Protein AF-A0A970UAF4-F1 (afdb_monomer_lite)

Secondary structure (DSSP, 8-state):
--EEEEEPHHHHHHHHTT-HHHHHHHT-TTEEEEEEHHHHHHHHHT--SHHHHHHHHHHHTTSEEE-----

pLDDT: mean 92.34, std 8.44, range [52.84, 98.06]

Foldseek 3Di:
DQAEDEDALVLVVCVVVVNPVSVVVVVDPSHQYEYEPVSLVVCCVPDPDPVSNVVSVVVCVVHHYDYDDDD

Sequence (71 aa):
MENAILLDSNILIAAFRRNEDAVSFLSKKNFNFVISDITTMELFAGCKTVEKRKEMENILKFYAQAPFTQN

Radius of gyration: 12.54 Å; chains: 1; bounding box: 26×36×29 Å

Structure (mmCIF, N/CA/C/O backbone):
data_AF-A0A970UAF4-F1
#
_entry.id   AF-A0A970UAF4-F1
#
loop_
_atom_site.group_PDB
_atom_site.id
_atom_site.type_symbol
_atom_site.label_atom_id
_atom_site.label_alt_id
_atom_site.label_comp_id
_atom_site.label_asym_id
_atom_site.label_entity_id
_atom_site.label_seq_id
_atom_site.pdbx_PDB_ins_code
_atom_site.Cartn_x
_atom_site.Cartn_y
_atom_site.Cartn_z
_atom_site.occupancy
_atom_site.B_iso_or_equiv
_atom_site.auth_seq_id
_atom_site.auth_comp_id
_atom_site.auth_asym_id
_atom_site.auth_atom_id
_atom_site.pdbx_PDB_model_num
ATOM 1 N N . MET A 1 1 ? -7.737 -19.170 1.387 1.00 53.00 1 MET A N 1
ATOM 2 C CA . MET A 1 1 ? -6.867 -18.404 0.474 1.00 53.00 1 MET A CA 1
ATOM 3 C C . MET A 1 1 ? -6.876 -16.974 0.960 1.00 53.00 1 MET A C 1
ATOM 5 O O . MET A 1 1 ? -7.958 -16.419 1.095 1.00 53.00 1 MET A O 1
ATOM 9 N N . GLU A 1 2 ? -5.721 -16.421 1.315 1.00 62.97 2 GLU A N 1
ATOM 10 C CA . GLU A 1 2 ? -5.618 -14.979 1.550 1.00 62.97 2 GLU A CA 1
ATOM 11 C C . GLU A 1 2 ? -5.795 -14.267 0.209 1.00 62.97 2 GLU A C 1
ATOM 13 O O . GLU A 1 2 ? -5.145 -14.623 -0.775 1.00 62.97 2 GLU A O 1
ATOM 18 N N . ASN A 1 3 ? -6.709 -13.300 0.152 1.00 81.19 3 ASN A N 1
ATOM 19 C CA . ASN A 1 3 ? -6.915 -12.511 -1.054 1.00 81.19 3 ASN A CA 1
ATOM 20 C C . ASN A 1 3 ? -5.835 -11.429 -1.099 1.00 81.19 3 ASN A C 1
ATOM 22 O O . ASN A 1 3 ? -5.850 -10.503 -0.282 1.00 81.19 3 ASN A O 1
ATOM 26 N N . ALA A 1 4 ? -4.896 -11.567 -2.035 1.00 90.75 4 ALA A N 1
ATOM 27 C CA . ALA A 1 4 ? -3.928 -10.522 -2.325 1.00 90.75 4 ALA A CA 1
ATOM 28 C C . ALA A 1 4 ? -4.643 -9.349 -3.007 1.00 90.75 4 ALA A C 1
ATOM 30 O O . ALA A 1 4 ? -5.331 -9.538 -4.012 1.00 90.75 4 ALA A O 1
ATOM 31 N N . ILE A 1 5 ? -4.490 -8.147 -2.456 1.00 94.88 5 ILE A N 1
ATOM 32 C CA . ILE A 1 5 ? -5.048 -6.919 -3.024 1.00 94.88 5 ILE A CA 1
ATOM 33 C C . ILE A 1 5 ? -3.895 -5.996 -3.376 1.00 94.88 5 ILE A C 1
ATOM 35 O O . ILE A 1 5 ? -3.152 -5.566 -2.494 1.00 94.88 5 ILE A O 1
ATOM 39 N N . LEU A 1 6 ? -3.776 -5.672 -4.663 1.00 95.81 6 LEU A N 1
ATOM 40 C CA . LEU A 1 6 ? -2.875 -4.626 -5.118 1.00 95.81 6 LEU A CA 1
ATOM 41 C C . LEU A 1 6 ? -3.472 -3.261 -4.762 1.00 95.81 6 LEU A C 1
ATOM 43 O O . LEU A 1 6 ? -4.595 -2.949 -5.159 1.00 95.81 6 LEU A O 1
ATOM 47 N N . LEU A 1 7 ? -2.731 -2.467 -3.998 1.00 96.19 7 LEU A N 1
ATOM 48 C CA . LEU A 1 7 ? -3.134 -1.126 -3.604 1.00 96.19 7 LEU A CA 1
ATOM 49 C C . LEU A 1 7 ? -2.722 -0.101 -4.657 1.00 96.19 7 LEU A C 1
ATOM 51 O O . LEU A 1 7 ? -1.568 -0.040 -5.077 1.00 96.19 7 LEU A O 1
ATOM 55 N N . ASP A 1 8 ? -3.675 0.750 -5.010 1.00 96.31 8 ASP A N 1
ATOM 56 C CA . ASP A 1 8 ? -3.431 1.981 -5.751 1.00 96.31 8 ASP A CA 1
ATOM 57 C C . ASP A 1 8 ? -2.887 3.071 -4.800 1.00 96.31 8 ASP A C 1
ATOM 59 O O . ASP A 1 8 ? -3.150 3.066 -3.588 1.00 96.31 8 ASP A O 1
ATOM 63 N N . SER A 1 9 ? -2.112 4.017 -5.332 1.00 96.69 9 SER A N 1
ATOM 64 C CA . SER A 1 9 ? -1.519 5.106 -4.552 1.00 96.69 9 SER A CA 1
ATOM 65 C C . SER A 1 9 ? -2.583 6.007 -3.928 1.00 96.69 9 SER A C 1
ATOM 67 O O . SER A 1 9 ? -2.375 6.522 -2.828 1.00 96.69 9 SER A O 1
ATOM 69 N N . ASN A 1 10 ? -3.753 6.157 -4.558 1.00 96.94 10 ASN A N 1
ATOM 70 C CA . ASN A 1 10 ? -4.848 6.981 -4.038 1.00 96.94 10 ASN A CA 1
ATOM 71 C C . ASN A 1 10 ? -5.365 6.518 -2.660 1.00 96.94 10 ASN A C 1
ATOM 73 O O . ASN A 1 10 ? -5.602 7.366 -1.797 1.00 96.94 10 ASN A O 1
ATOM 77 N N . ILE A 1 11 ? -5.477 5.208 -2.413 1.00 97.00 11 ILE A N 1
ATOM 78 C CA . ILE A 1 11 ? -5.928 4.634 -1.137 1.00 97.00 11 ILE A CA 1
ATOM 79 C C . ILE A 1 11 ? -4.903 4.935 -0.048 1.00 97.00 11 ILE A C 1
ATOM 81 O O . ILE A 1 11 ? -5.263 5.377 1.043 1.00 97.00 11 ILE A O 1
ATOM 85 N N . LEU A 1 12 ? -3.619 4.759 -0.359 1.00 95.62 12 LEU A N 1
ATOM 86 C CA . LEU A 1 12 ? -2.526 5.051 0.567 1.00 95.62 12 LEU A CA 1
ATOM 87 C C . LEU A 1 12 ? -2.463 6.551 0.887 1.00 95.62 12 LEU A C 1
ATOM 89 O O . LEU A 1 12 ? -2.413 6.934 2.054 1.00 95.62 12 LEU A O 1
ATOM 93 N N . ILE A 1 13 ? -2.566 7.417 -0.126 1.00 95.12 13 ILE A N 1
ATOM 94 C CA . ILE A 1 13 ? -2.616 8.876 0.047 1.00 95.12 13 ILE A CA 1
ATOM 95 C C . ILE A 1 13 ? -3.817 9.288 0.906 1.00 95.12 13 ILE A C 1
ATOM 97 O O . ILE A 1 13 ? -3.671 10.136 1.790 1.00 95.12 13 ILE A O 1
ATOM 101 N N . ALA A 1 14 ? -4.995 8.706 0.671 1.00 97.06 14 ALA A N 1
ATOM 102 C CA . ALA A 1 14 ? -6.188 8.969 1.468 1.00 97.06 14 ALA A CA 1
ATOM 103 C C . ALA A 1 14 ? -5.977 8.561 2.935 1.00 97.06 14 ALA A C 1
ATOM 105 O O . ALA A 1 14 ? -6.250 9.356 3.837 1.00 97.06 14 ALA A O 1
ATOM 106 N N . ALA A 1 15 ? -5.406 7.380 3.181 1.00 95.06 15 ALA A N 1
ATOM 107 C CA . ALA A 1 15 ? -5.087 6.913 4.527 1.00 95.06 15 ALA A CA 1
ATOM 108 C C . ALA A 1 15 ? -4.064 7.819 5.236 1.00 95.06 15 ALA A C 1
ATOM 110 O O . ALA A 1 15 ? -4.273 8.191 6.391 1.00 95.06 15 ALA A O 1
ATOM 111 N N . PHE A 1 16 ? -3.010 8.277 4.547 1.00 90.81 16 PHE A N 1
ATOM 112 C CA . PHE A 1 16 ? -2.044 9.238 5.107 1.00 90.81 16 PHE A CA 1
ATOM 113 C C . PHE A 1 16 ? -2.670 10.593 5.446 1.00 90.81 16 PHE A C 1
ATOM 115 O O . PHE A 1 16 ? -2.228 11.276 6.370 1.00 90.81 16 PHE A O 1
ATOM 122 N N . ARG A 1 17 ? -3.735 10.975 4.736 1.00 92.25 17 ARG A N 1
ATOM 123 C CA . ARG A 1 17 ? -4.559 12.156 5.038 1.00 92.25 17 ARG A CA 1
ATOM 124 C C . ARG A 1 17 ? -5.629 11.889 6.100 1.00 92.25 17 ARG A C 1
ATOM 126 O O . ARG A 1 17 ? -6.460 12.761 6.332 1.00 92.25 17 ARG A O 1
ATOM 133 N N . ARG A 1 18 ? -5.584 10.728 6.763 1.00 95.19 18 ARG A N 1
ATOM 134 C CA . ARG A 1 18 ? -6.523 10.294 7.808 1.00 95.19 18 ARG A CA 1
ATOM 135 C C . ARG A 1 18 ? -7.969 10.181 7.319 1.00 95.19 18 ARG A C 1
ATOM 137 O O . ARG A 1 18 ? -8.894 10.404 8.090 1.00 95.19 18 ARG A O 1
ATOM 144 N N . ASN A 1 19 ? -8.172 9.835 6.048 1.00 98.06 19 ASN A N 1
ATOM 145 C CA . ASN A 1 19 ? -9.498 9.459 5.570 1.00 98.06 19 ASN A CA 1
ATOM 146 C C . ASN A 1 19 ? -9.931 8.146 6.249 1.00 98.06 19 ASN A C 1
ATOM 148 O O . ASN A 1 19 ? -9.245 7.129 6.128 1.00 98.06 19 ASN A O 1
ATOM 152 N N . GLU A 1 20 ? -11.052 8.184 6.968 1.00 97.81 20 GLU A N 1
ATOM 153 C CA . GLU A 1 20 ? -11.510 7.078 7.817 1.00 97.81 20 GLU A CA 1
ATOM 154 C C . GLU A 1 20 ? -11.849 5.816 7.018 1.00 97.81 20 GLU A C 1
ATOM 156 O O . GLU A 1 20 ? -11.499 4.718 7.447 1.00 97.81 20 GLU A O 1
ATOM 161 N N . ASP A 1 21 ? -12.437 5.959 5.829 1.00 97.69 21 ASP A N 1
ATOM 162 C CA . ASP A 1 21 ? -12.792 4.823 4.974 1.00 97.69 21 ASP A CA 1
ATOM 163 C C . ASP A 1 21 ? -11.548 4.084 4.474 1.00 97.69 21 ASP A C 1
ATOM 165 O O . ASP A 1 21 ? -11.490 2.853 4.509 1.00 97.69 21 ASP A O 1
ATOM 169 N N . ALA A 1 22 ? -10.518 4.827 4.062 1.00 97.00 22 ALA A N 1
ATOM 170 C CA . ALA A 1 22 ? -9.248 4.256 3.625 1.00 97.00 22 ALA A CA 1
ATOM 171 C C . ALA A 1 22 ? -8.511 3.559 4.780 1.00 97.00 22 ALA A C 1
ATOM 173 O O . ALA A 1 22 ? -8.013 2.445 4.617 1.00 97.00 22 ALA A O 1
ATOM 174 N N . VAL A 1 23 ? -8.482 4.172 5.969 1.00 96.44 23 VAL A N 1
ATOM 175 C CA . VAL A 1 23 ? -7.888 3.558 7.170 1.00 96.44 23 VAL A CA 1
ATOM 176 C C . VAL A 1 23 ? -8.656 2.295 7.572 1.00 96.44 23 VAL A C 1
ATOM 178 O O . VAL A 1 23 ? -8.049 1.255 7.828 1.00 96.44 23 VAL A O 1
ATOM 181 N N . SER A 1 24 ? -9.988 2.359 7.575 1.00 96.81 24 SER A N 1
ATOM 182 C CA . SER A 1 24 ? -10.868 1.223 7.853 1.00 96.81 24 SER A CA 1
ATOM 183 C C . SER A 1 24 ? -10.631 0.085 6.861 1.00 96.81 24 SER A C 1
ATOM 185 O O . SER A 1 24 ? -10.453 -1.066 7.267 1.00 96.81 24 SER A O 1
ATOM 187 N N . PHE A 1 25 ? -10.521 0.394 5.568 1.00 95.38 25 PHE A N 1
ATOM 188 C CA . PHE A 1 25 ? -10.189 -0.584 4.538 1.00 95.38 25 PHE A CA 1
ATOM 189 C C . PHE A 1 25 ? -8.840 -1.265 4.796 1.00 95.38 25 PHE A C 1
ATOM 191 O O . PHE A 1 25 ? -8.787 -2.494 4.818 1.00 95.38 25 PHE A O 1
ATOM 198 N N . LEU A 1 26 ? -7.783 -0.495 5.070 1.00 94.25 26 LEU A N 1
ATOM 199 C CA . LEU A 1 26 ? -6.436 -1.020 5.331 1.00 94.25 26 LEU A CA 1
ATOM 200 C C . LEU A 1 26 ? -6.318 -1.784 6.663 1.00 94.25 26 LEU A C 1
ATOM 202 O O . LEU A 1 26 ? -5.361 -2.526 6.872 1.00 94.25 26 LEU A O 1
ATOM 206 N N . SER A 1 27 ? -7.291 -1.650 7.566 1.00 93.31 27 SER A N 1
ATOM 207 C CA . SER A 1 27 ? -7.322 -2.401 8.828 1.00 93.31 27 SER A CA 1
ATOM 208 C C . SER A 1 27 ? -7.813 -3.852 8.683 1.00 93.31 27 SER A C 1
ATOM 210 O O . SER A 1 27 ? -7.640 -4.660 9.603 1.00 93.31 27 SER A O 1
ATOM 212 N N . LYS A 1 28 ? -8.405 -4.206 7.532 1.00 92.94 28 LYS A N 1
ATOM 213 C CA . LYS A 1 28 ? -9.023 -5.515 7.275 1.00 92.94 28 LYS A CA 1
ATOM 214 C C . LYS A 1 28 ? -7.977 -6.634 7.228 1.00 92.94 28 LYS A C 1
ATOM 216 O O . LYS A 1 28 ? -7.202 -6.746 6.286 1.00 92.94 28 LYS A O 1
ATOM 221 N N . LYS A 1 29 ? -7.987 -7.503 8.246 1.00 87.25 29 LYS A N 1
ATOM 222 C CA . LYS A 1 29 ? -6.992 -8.580 8.443 1.00 87.25 29 LYS A CA 1
ATOM 223 C C . LYS A 1 29 ? -7.106 -9.755 7.471 1.00 87.25 29 LYS A C 1
ATOM 225 O O . LYS A 1 29 ? -6.205 -10.577 7.412 1.00 87.25 29 LYS A O 1
ATOM 230 N N . ASN A 1 30 ? -8.206 -9.854 6.733 1.00 89.81 30 ASN A N 1
ATOM 231 C CA . ASN A 1 30 ? -8.432 -10.908 5.746 1.00 89.81 30 ASN A CA 1
ATOM 232 C C . ASN A 1 30 ? -7.813 -10.597 4.370 1.00 89.81 30 ASN A C 1
ATOM 234 O O . ASN A 1 30 ? -7.970 -11.396 3.445 1.00 89.81 30 ASN A O 1
ATOM 238 N N . PHE A 1 31 ? -7.157 -9.443 4.222 1.00 90.50 31 PHE A N 1
ATOM 239 C CA . PHE A 1 31 ? -6.484 -9.034 2.996 1.00 90.50 31 PHE A CA 1
ATOM 240 C C . PHE A 1 31 ? -4.974 -9.010 3.189 1.00 90.50 31 PHE A C 1
ATOM 242 O O . PHE A 1 31 ? -4.469 -8.501 4.188 1.00 90.50 31 P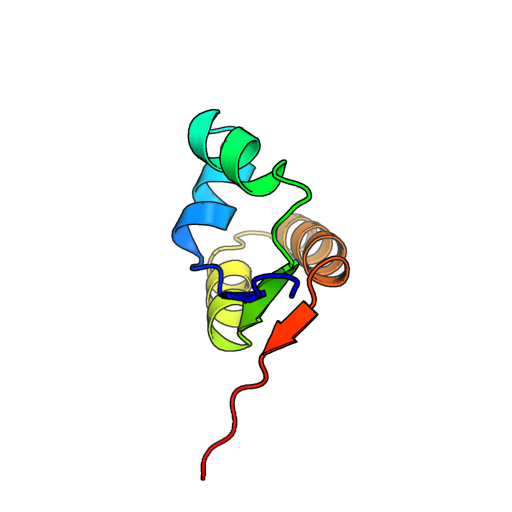HE A O 1
ATOM 249 N N . ASN A 1 32 ? -4.266 -9.534 2.193 1.00 92.25 32 ASN A N 1
ATOM 250 C CA . ASN A 1 32 ? -2.830 -9.361 2.074 1.00 92.25 32 ASN A CA 1
ATOM 251 C C . ASN A 1 32 ? -2.576 -8.196 1.112 1.00 92.25 32 ASN A C 1
ATOM 253 O O . ASN A 1 32 ? -2.746 -8.333 -0.101 1.00 92.25 32 ASN A O 1
ATOM 257 N N . PHE A 1 33 ? -2.253 -7.026 1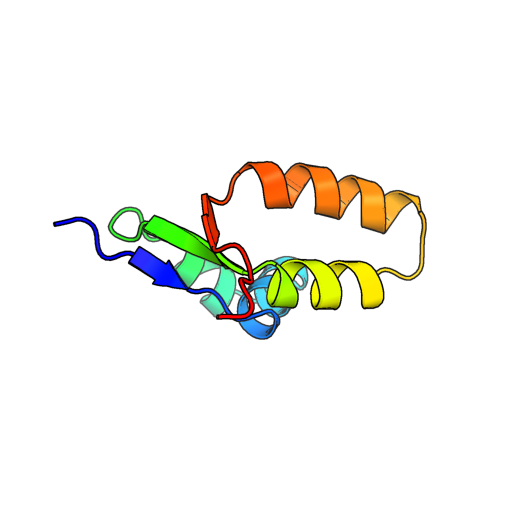.656 1.00 95.12 33 PHE A N 1
ATOM 258 C CA . PHE A 1 33 ? -2.043 -5.828 0.854 1.00 95.12 33 PHE A CA 1
ATOM 259 C C . PHE A 1 33 ? -0.654 -5.817 0.221 1.00 95.12 33 PHE A C 1
ATOM 261 O O . PHE A 1 33 ? 0.367 -5.917 0.902 1.00 95.12 33 PHE A O 1
ATOM 268 N N . VAL A 1 34 ? -0.639 -5.637 -1.094 1.00 96.06 34 VAL A N 1
ATOM 269 C CA . VAL A 1 34 ? 0.563 -5.586 -1.922 1.00 96.06 34 VAL A CA 1
ATOM 270 C C . VAL A 1 34 ? 0.636 -4.208 -2.568 1.00 96.06 34 VAL A C 1
ATOM 272 O O . VAL A 1 34 ? -0.390 -3.665 -2.974 1.00 96.06 34 VAL A O 1
ATOM 275 N N . ILE A 1 35 ? 1.828 -3.636 -2.686 1.00 96.69 35 ILE A N 1
ATOM 276 C CA . ILE A 1 35 ? 2.060 -2.400 -3.441 1.00 96.69 35 ILE A CA 1
ATOM 277 C C . ILE A 1 35 ? 2.967 -2.692 -4.632 1.00 96.69 35 ILE A C 1
ATOM 279 O O . ILE A 1 35 ? 3.835 -3.557 -4.551 1.00 96.69 35 ILE A O 1
ATOM 283 N N . SER A 1 36 ? 2.761 -1.995 -5.747 1.00 96.31 36 SER A N 1
ATOM 284 C CA . SER A 1 36 ? 3.653 -2.123 -6.904 1.00 96.31 36 SER A CA 1
ATOM 285 C C . SER A 1 36 ? 4.841 -1.171 -6.814 1.00 96.31 36 SER A C 1
ATOM 287 O O . SER A 1 36 ? 4.772 -0.137 -6.141 1.00 96.31 36 SER A O 1
ATOM 289 N N . ASP A 1 37 ? 5.894 -1.457 -7.580 1.00 94.81 37 ASP A N 1
ATOM 290 C CA . ASP A 1 37 ? 6.992 -0.503 -7.780 1.00 94.81 37 ASP A CA 1
ATOM 291 C C . ASP A 1 37 ? 6.480 0.843 -8.321 1.00 94.81 37 ASP A C 1
ATOM 293 O O . ASP A 1 37 ? 6.952 1.896 -7.896 1.00 94.81 37 ASP A O 1
ATOM 297 N N . ILE A 1 38 ? 5.459 0.825 -9.188 1.00 95.00 38 ILE A N 1
ATOM 298 C CA . ILE A 1 38 ? 4.829 2.038 -9.733 1.00 95.00 38 ILE A CA 1
ATOM 299 C C . ILE A 1 38 ? 4.165 2.852 -8.616 1.00 95.00 38 ILE A C 1
ATOM 301 O O . ILE A 1 38 ? 4.419 4.048 -8.488 1.00 95.00 38 ILE A O 1
ATOM 305 N N . THR A 1 39 ? 3.392 2.202 -7.745 1.00 96.94 39 THR A N 1
ATOM 306 C CA . THR A 1 39 ? 2.771 2.836 -6.570 1.00 96.94 39 THR A CA 1
ATOM 307 C C . THR A 1 39 ? 3.827 3.465 -5.659 1.00 96.94 39 THR A C 1
ATOM 309 O O . THR A 1 39 ? 3.672 4.596 -5.196 1.00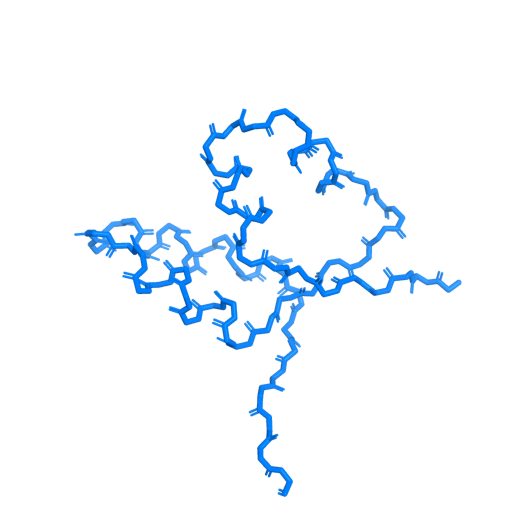 96.94 39 THR A O 1
ATOM 312 N N . THR A 1 40 ? 4.934 2.759 -5.421 1.00 95.69 40 THR A N 1
ATOM 313 C CA . THR A 1 40 ? 6.065 3.270 -4.635 1.00 95.69 40 THR A CA 1
ATOM 314 C C . THR A 1 40 ? 6.692 4.502 -5.293 1.00 95.69 40 THR A C 1
ATOM 316 O O . THR A 1 40 ? 6.933 5.508 -4.618 1.00 95.69 40 THR A O 1
ATOM 319 N N . MET A 1 41 ? 6.905 4.471 -6.614 1.00 95.38 41 MET A N 1
ATOM 320 C CA . MET A 1 41 ? 7.415 5.614 -7.377 1.00 95.38 41 MET A CA 1
ATOM 321 C C . MET A 1 41 ? 6.499 6.837 -7.257 1.00 95.38 41 MET A C 1
ATOM 323 O O . MET A 1 41 ? 6.992 7.938 -7.005 1.00 95.38 41 MET A O 1
ATOM 327 N N . GLU A 1 42 ? 5.183 6.659 -7.381 1.00 96.31 42 GLU A N 1
ATOM 328 C CA . GLU A 1 42 ? 4.195 7.739 -7.250 1.00 96.31 42 GLU A CA 1
ATOM 329 C C . GLU A 1 42 ? 4.226 8.384 -5.858 1.00 96.31 42 GLU A C 1
ATOM 331 O O . GLU A 1 42 ? 4.261 9.612 -5.729 1.00 96.31 42 GLU A O 1
ATOM 336 N N . LEU A 1 43 ? 4.276 7.567 -4.802 1.00 96.19 43 LEU A N 1
ATOM 337 C CA . LEU A 1 43 ? 4.327 8.055 -3.422 1.00 96.19 43 LEU A CA 1
ATOM 338 C C . LEU A 1 43 ? 5.613 8.835 -3.134 1.00 96.19 43 LEU A C 1
ATOM 340 O O . LEU A 1 43 ? 5.568 9.889 -2.492 1.00 96.19 43 LEU A O 1
ATOM 344 N N . PHE A 1 44 ? 6.756 8.360 -3.632 1.00 95.81 44 PHE A N 1
ATOM 345 C CA . PHE A 1 44 ? 8.024 9.076 -3.494 1.00 95.81 44 PHE A CA 1
ATOM 346 C C . PHE A 1 44 ? 8.050 10.370 -4.302 1.00 95.81 44 PHE A C 1
ATOM 348 O O . PHE A 1 44 ? 8.515 11.384 -3.781 1.00 95.81 44 PHE A O 1
ATOM 355 N N . ALA A 1 45 ? 7.511 10.376 -5.523 1.00 95.56 45 ALA A N 1
ATOM 356 C CA . ALA A 1 45 ? 7.386 11.590 -6.329 1.00 95.56 45 ALA A CA 1
ATOM 357 C C . ALA A 1 45 ? 6.492 12.646 -5.651 1.00 95.56 45 ALA A C 1
ATOM 359 O O . ALA A 1 45 ? 6.749 13.844 -5.762 1.00 95.56 45 ALA A O 1
ATOM 360 N N . GLY A 1 46 ? 5.477 12.216 -4.894 1.00 94.38 46 GLY A N 1
ATOM 361 C CA . GLY A 1 46 ? 4.607 13.101 -4.114 1.00 94.38 46 GLY A CA 1
ATOM 362 C C . GLY A 1 46 ? 5.239 13.691 -2.842 1.00 94.38 46 GLY A C 1
ATOM 363 O O . GLY A 1 46 ? 4.675 14.620 -2.250 1.00 94.38 46 GLY A O 1
ATOM 364 N N . CYS A 1 47 ? 6.394 13.191 -2.392 1.00 94.94 47 CYS A N 1
ATOM 365 C CA . CYS A 1 47 ? 7.064 13.673 -1.184 1.00 94.94 47 CYS A CA 1
ATOM 366 C C . CYS A 1 47 ? 7.814 14.989 -1.444 1.00 94.94 47 CYS A C 1
ATOM 368 O O . CYS A 1 47 ? 8.792 15.032 -2.181 1.00 94.94 47 CYS A O 1
ATOM 370 N N . LYS A 1 48 ? 7.394 16.072 -0.776 1.00 94.31 48 LYS A N 1
ATOM 371 C CA . LYS A 1 48 ? 8.005 17.408 -0.934 1.00 94.31 48 LYS A CA 1
ATOM 372 C C . LYS A 1 48 ? 9.257 17.649 -0.083 1.00 94.31 48 LYS A C 1
ATOM 374 O O . LYS A 1 48 ? 9.930 18.654 -0.287 1.00 94.31 48 LYS A O 1
ATOM 379 N N . THR A 1 49 ? 9.544 16.782 0.889 1.00 95.69 49 THR A N 1
ATOM 380 C CA . THR A 1 49 ? 10.726 16.903 1.757 1.00 95.69 49 THR A CA 1
ATOM 381 C C . THR A 1 49 ? 11.410 15.555 1.952 1.00 95.69 49 THR A C 1
ATOM 383 O O . THR A 1 49 ? 10.790 14.497 1.795 1.00 95.69 49 THR A O 1
ATOM 386 N N . VAL A 1 50 ? 12.694 15.598 2.312 1.00 95.38 50 VAL A N 1
ATOM 387 C CA . VAL A 1 50 ? 13.513 14.404 2.562 1.00 95.38 50 VAL A CA 1
ATOM 388 C C . VAL A 1 50 ? 12.990 13.627 3.771 1.00 95.38 50 VAL A C 1
ATOM 390 O O . VAL A 1 50 ? 12.973 12.399 3.756 1.00 95.38 50 VAL A O 1
ATOM 393 N N . GLU A 1 51 ? 12.512 14.325 4.799 1.00 96.19 51 GLU 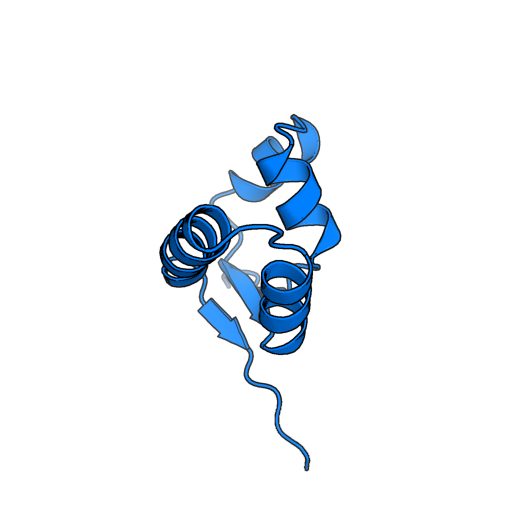A N 1
ATOM 394 C CA . GLU A 1 51 ? 11.949 13.727 6.015 1.00 96.19 51 GLU A CA 1
ATOM 395 C C . GLU A 1 51 ? 10.706 12.906 5.679 1.00 96.19 51 GLU A C 1
ATOM 397 O O . GLU A 1 51 ? 10.591 11.756 6.095 1.00 96.19 51 GLU A O 1
ATOM 402 N N . LYS A 1 52 ? 9.815 13.465 4.852 1.00 92.81 52 LYS A N 1
ATOM 403 C CA . LYS A 1 52 ? 8.575 12.801 4.436 1.00 92.81 52 LYS A CA 1
ATOM 404 C C . LYS A 1 52 ? 8.840 11.583 3.561 1.00 92.81 52 LYS A C 1
ATOM 406 O O . LYS A 1 52 ? 8.169 10.566 3.699 1.00 92.81 52 LYS A O 1
ATOM 411 N N . ARG A 1 53 ? 9.861 11.662 2.704 1.00 95.69 53 ARG A N 1
ATOM 412 C CA . ARG A 1 53 ? 10.321 10.513 1.921 1.00 95.69 53 ARG A CA 1
ATOM 413 C C . ARG A 1 53 ? 10.847 9.393 2.820 1.00 95.69 53 ARG A C 1
ATOM 415 O O . ARG A 1 53 ? 10.456 8.250 2.628 1.00 95.69 53 ARG A O 1
ATOM 422 N N . LYS A 1 54 ? 11.672 9.710 3.823 1.00 95.81 54 LYS A N 1
ATOM 423 C CA . LYS A 1 54 ? 12.188 8.718 4.786 1.00 95.81 54 LYS A CA 1
ATOM 424 C C . LYS A 1 54 ? 11.077 8.071 5.612 1.00 95.81 54 LYS A C 1
ATOM 426 O O . LYS A 1 54 ? 11.117 6.870 5.866 1.00 95.81 54 LYS A O 1
ATOM 431 N N . GLU A 1 55 ? 10.089 8.856 6.036 1.00 93.31 55 GLU A N 1
ATOM 432 C CA . GLU A 1 55 ? 8.891 8.338 6.702 1.00 93.31 55 GLU A CA 1
ATOM 433 C C . GLU A 1 55 ? 8.156 7.345 5.792 1.00 93.31 55 GLU A C 1
ATOM 435 O O . GLU A 1 55 ? 7.887 6.216 6.203 1.00 93.31 55 GLU A O 1
ATOM 440 N N . MET A 1 56 ? 7.931 7.722 4.529 1.00 94.38 56 MET A N 1
ATOM 441 C CA . MET A 1 56 ? 7.293 6.863 3.532 1.00 94.38 56 MET A CA 1
ATOM 442 C C . MET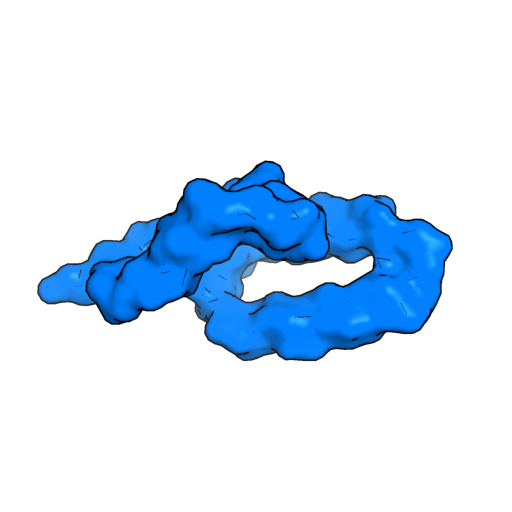 A 1 56 ? 8.080 5.569 3.300 1.00 94.38 56 MET A C 1
ATOM 444 O O . MET A 1 56 ? 7.509 4.486 3.359 1.00 94.38 56 MET A O 1
ATOM 448 N N . GLU A 1 57 ? 9.398 5.651 3.112 1.00 94.50 57 GLU A N 1
ATOM 449 C CA . GLU A 1 57 ? 10.279 4.485 2.948 1.00 94.50 57 GLU A CA 1
ATOM 450 C C . GLU A 1 57 ? 10.164 3.500 4.119 1.00 94.50 57 GLU A C 1
ATOM 452 O O . GLU A 1 57 ? 10.230 2.291 3.915 1.00 94.50 57 GLU A O 1
ATOM 457 N N . ASN A 1 58 ? 9.969 3.986 5.348 1.00 94.50 58 ASN A N 1
ATOM 458 C CA . ASN A 1 58 ? 9.769 3.114 6.504 1.00 94.50 58 ASN A CA 1
ATOM 459 C C . ASN A 1 58 ? 8.379 2.476 6.533 1.00 94.50 58 ASN A C 1
ATOM 461 O O . ASN A 1 58 ? 8.267 1.311 6.903 1.00 94.50 58 ASN A O 1
ATOM 465 N N . ILE A 1 59 ? 7.341 3.203 6.120 1.00 91.88 59 ILE A N 1
ATOM 466 C CA . ILE A 1 59 ? 5.972 2.678 6.048 1.00 91.88 59 ILE A CA 1
ATOM 467 C C . ILE A 1 59 ? 5.853 1.600 4.963 1.00 91.88 59 ILE A C 1
ATOM 469 O O . ILE A 1 59 ? 5.257 0.549 5.195 1.00 91.88 59 ILE A O 1
ATOM 473 N N . LEU A 1 60 ? 6.434 1.825 3.783 1.00 92.69 60 LEU A N 1
ATOM 474 C CA . LEU A 1 60 ? 6.275 0.911 2.648 1.00 92.69 60 LEU A CA 1
ATOM 475 C C . LEU A 1 60 ? 6.958 -0.450 2.861 1.00 92.69 60 LEU A C 1
ATOM 477 O O . LEU A 1 60 ? 6.539 -1.432 2.256 1.00 92.69 60 LEU A O 1
ATOM 481 N N . LYS A 1 61 ? 7.922 -0.553 3.789 1.00 92.50 61 LYS A N 1
ATOM 482 C CA . LYS A 1 61 ? 8.557 -1.829 4.185 1.00 92.50 61 LYS A CA 1
ATOM 483 C C . LYS A 1 61 ? 7.588 -2.844 4.794 1.00 92.50 61 LYS A C 1
ATOM 485 O O . LYS A 1 61 ? 7.905 -4.028 4.818 1.00 92.50 61 LYS A O 1
ATOM 490 N N . PHE A 1 62 ? 6.443 -2.398 5.309 1.00 91.44 62 PHE A N 1
ATOM 491 C CA . PHE A 1 62 ? 5.438 -3.289 5.895 1.00 91.44 62 PHE A CA 1
ATOM 492 C C . PHE A 1 62 ? 4.515 -3.929 4.851 1.00 91.44 62 PHE A C 1
ATOM 494 O O . PHE A 1 62 ? 3.748 -4.825 5.197 1.00 91.44 62 PHE A O 1
ATOM 501 N N . TYR A 1 63 ? 4.583 -3.488 3.593 1.00 92.81 63 TYR A N 1
ATOM 502 C CA . TYR A 1 63 ? 3.784 -4.032 2.501 1.00 92.81 63 TYR A CA 1
ATOM 503 C C . TYR A 1 63 ? 4.600 -5.016 1.667 1.00 92.81 63 TYR A C 1
ATOM 505 O O . TYR A 1 63 ? 5.779 -4.787 1.375 1.00 92.81 63 TYR A O 1
ATOM 513 N N . ALA A 1 64 ? 3.946 -6.090 1.225 1.00 92.81 64 ALA A N 1
ATOM 514 C CA . ALA A 1 64 ? 4.496 -6.941 0.181 1.00 92.81 64 ALA A CA 1
ATOM 515 C C . ALA A 1 64 ? 4.655 -6.135 -1.121 1.00 92.81 64 ALA A C 1
ATOM 517 O O . ALA A 1 64 ? 3.850 -5.248 -1.408 1.00 92.81 64 ALA A O 1
ATOM 518 N N . GLN A 1 65 ? 5.686 -6.450 -1.906 1.00 92.19 65 GLN A N 1
ATOM 519 C CA . GLN A 1 65 ? 5.994 -5.748 -3.154 1.00 92.19 65 GLN A CA 1
ATOM 520 C C . GLN A 1 65 ? 5.617 -6.601 -4.366 1.00 92.19 65 GLN A C 1
ATOM 522 O O . GLN A 1 65 ? 5.927 -7.792 -4.415 1.00 92.19 65 GLN A O 1
ATOM 527 N N . ALA A 1 66 ? 4.984 -5.975 -5.352 1.00 93.38 66 ALA A N 1
ATOM 528 C CA . ALA A 1 66 ? 4.767 -6.513 -6.687 1.00 93.38 66 ALA A CA 1
ATOM 529 C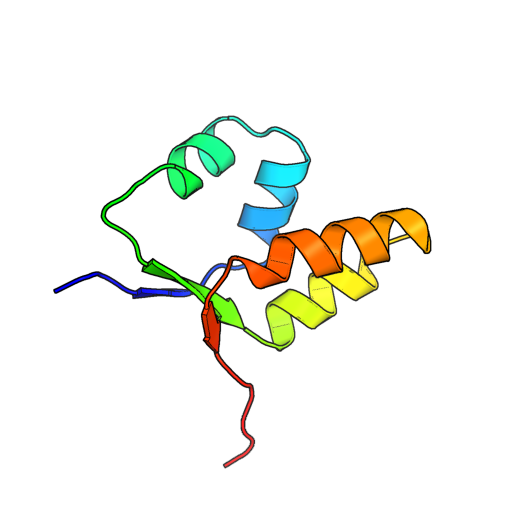 C . ALA A 1 66 ? 5.742 -5.821 -7.658 1.00 93.38 66 ALA A C 1
ATOM 531 O O . ALA A 1 66 ? 5.471 -4.690 -8.078 1.00 93.38 66 ALA A O 1
ATOM 532 N N . PRO A 1 67 ? 6.876 -6.463 -7.997 1.00 90.88 67 PRO A N 1
ATOM 533 C CA . PRO A 1 67 ? 7.894 -5.833 -8.821 1.00 90.88 67 PRO A CA 1
ATOM 534 C C . PRO A 1 67 ? 7.393 -5.593 -10.247 1.00 90.88 67 PRO A C 1
ATOM 536 O O . PRO A 1 67 ? 6.698 -6.432 -10.829 1.00 90.88 67 PRO A O 1
ATOM 539 N N . PHE A 1 68 ? 7.779 -4.462 -10.832 1.00 89.25 68 PHE A N 1
ATOM 540 C CA . PHE A 1 68 ? 7.517 -4.179 -12.238 1.00 89.25 68 PHE A CA 1
ATOM 541 C C . PHE A 1 68 ? 8.575 -4.867 -13.103 1.00 89.25 68 PHE A C 1
ATOM 543 O O . PHE A 1 68 ? 9.759 -4.542 -13.047 1.00 89.25 68 PHE A O 1
ATOM 550 N N . THR A 1 69 ? 8.144 -5.828 -13.917 1.00 88.88 69 THR A N 1
ATOM 551 C CA . THR A 1 69 ? 9.011 -6.550 -14.856 1.00 88.88 69 THR A CA 1
ATOM 552 C C . THR A 1 69 ? 8.566 -6.252 -16.285 1.00 88.88 69 THR A C 1
ATOM 554 O O . THR A 1 69 ? 7.385 -6.361 -16.611 1.00 88.88 69 THR A O 1
ATOM 557 N N . GLN A 1 70 ? 9.503 -5.831 -17.139 1.00 74.56 70 GLN A N 1
ATOM 558 C CA . GLN A 1 70 ? 9.285 -5.799 -18.586 1.00 74.56 70 GLN A CA 1
ATOM 559 C C . GLN A 1 70 ? 9.545 -7.209 -19.119 1.00 74.56 70 GLN A C 1
ATOM 561 O O . GLN A 1 70 ? 10.678 -7.681 -19.051 1.00 74.56 70 GLN A O 1
ATOM 566 N N . ASN A 1 71 ? 8.488 -7.875 -19.584 1.00 52.84 71 ASN A N 1
ATOM 567 C CA . ASN A 1 71 ? 8.600 -9.095 -20.387 1.00 52.84 71 ASN A CA 1
ATOM 568 C C . ASN A 1 71 ? 8.965 -8.754 -21.832 1.00 52.84 71 ASN A C 1
ATOM 570 O O . ASN A 1 71 ? 8.442 -7.729 -22.330 1.00 52.84 71 ASN A O 1
#